Protein AF-C5L846-F1 (afdb_monomer_lite)

Radius of gyration: 14.38 Å; chains: 1; bounding box: 27×31×37 Å

pLDDT: mean 81.77, std 11.99, range [44.59, 93.12]

InterPro domains:
  IPR010987 Glutathione S-transferase, C-terminal-like [PS50405] (1-103)
  IPR036282 Glutathione S-transferase, C-terminal domain superfamily [SSF47616] (29-102)

Foldseek 3Di:
DVVVLVVLVVVLVVLLVVQVVCCVPVQVCLDLESVHPDHDPVLVVVQVVLVLQCCLCVPVNVSSHPDCVVRVSNVSVVSSNVVQCPDPVSVVPDDDPVVSVVD

Structure (mmCIF, N/CA/C/O backbone):
data_AF-C5L846-F1
#
_entry.id   AF-C5L846-F1
#
loop_
_atom_site.group_PDB
_atom_site.id
_atom_site.type_symbol
_atom_site.label_atom_id
_atom_site.label_alt_id
_atom_site.label_comp_id
_atom_site.label_asym_id
_atom_site.label_entity_id
_atom_site.label_seq_id
_atom_site.pdbx_PDB_ins_code
_atom_site.Cartn_x
_atom_site.Cartn_y
_atom_site.Cartn_z
_atom_site.occupancy
_atom_site.B_iso_or_equiv
_atom_site.auth_seq_id
_atom_site.auth_comp_id
_atom_site.auth_asym_id
_atom_site.auth_atom_id
_atom_site.pdbx_PDB_model_num
ATOM 1 N N . MET A 1 1 ? -12.048 3.935 22.418 1.00 59.34 1 MET A N 1
ATOM 2 C CA . MET A 1 1 ? -12.877 3.545 21.250 1.00 59.34 1 MET A CA 1
ATOM 3 C C . MET A 1 1 ? -13.278 4.709 20.337 1.00 59.34 1 MET A C 1
ATOM 5 O O . MET A 1 1 ? -13.087 4.563 19.140 1.00 59.34 1 MET A O 1
ATOM 9 N N . ARG A 1 2 ? -13.799 5.859 20.817 1.00 61.06 2 ARG A N 1
ATOM 10 C CA . ARG A 1 2 ? -14.115 7.004 19.918 1.00 61.06 2 ARG A CA 1
ATOM 11 C C . ARG A 1 2 ? -12.883 7.604 19.212 1.00 61.06 2 ARG A C 1
ATOM 13 O O . ARG A 1 2 ? -12.998 7.987 18.055 1.00 61.06 2 ARG A O 1
ATOM 20 N N . GLY A 1 3 ? -11.732 7.660 19.889 1.00 72.62 3 GLY A N 1
ATOM 21 C CA . GLY A 1 3 ? -10.477 8.179 19.320 1.00 72.62 3 GLY A CA 1
ATOM 22 C C . GLY A 1 3 ? -9.925 7.306 18.190 1.00 72.62 3 GLY A C 1
ATOM 23 O O . GLY A 1 3 ? -9.662 7.805 17.104 1.00 72.62 3 GLY A O 1
ATOM 24 N N . ASP A 1 4 ? -9.854 5.992 18.407 1.00 81.94 4 ASP A N 1
ATOM 25 C CA . ASP A 1 4 ? -9.322 5.016 17.447 1.00 81.94 4 ASP A CA 1
ATOM 26 C C . ASP A 1 4 ? -10.079 5.045 16.110 1.00 81.94 4 ASP A C 1
ATOM 28 O O . ASP A 1 4 ? -9.471 4.974 15.044 1.00 81.94 4 ASP A O 1
ATOM 32 N N . LYS A 1 5 ? -11.412 5.194 16.147 1.00 85.81 5 LYS A N 1
ATOM 33 C CA . LYS A 1 5 ? -12.229 5.273 14.928 1.00 85.81 5 LYS A CA 1
ATOM 34 C C . LYS A 1 5 ? -11.965 6.554 14.137 1.00 85.81 5 LYS A C 1
ATOM 36 O O . LYS A 1 5 ? -11.890 6.498 12.915 1.00 85.81 5 LYS A O 1
ATOM 41 N N . ALA A 1 6 ? -11.797 7.685 14.821 1.00 88.88 6 ALA A N 1
ATOM 42 C CA . ALA A 1 6 ? -11.479 8.949 14.164 1.00 88.88 6 ALA A CA 1
ATOM 43 C C . ALA A 1 6 ? -10.107 8.897 13.470 1.00 88.88 6 ALA A C 1
ATOM 45 O O . ALA A 1 6 ? -9.969 9.401 12.359 1.00 88.88 6 ALA A O 1
ATOM 46 N N . GLU A 1 7 ? -9.112 8.254 14.086 1.00 88.69 7 GLU A N 1
ATOM 47 C CA . GLU A 1 7 ? -7.793 8.060 13.467 1.00 88.69 7 GLU A CA 1
ATOM 48 C C . GLU A 1 7 ? -7.841 7.096 12.277 1.00 88.69 7 GLU A C 1
ATOM 50 O O . GLU A 1 7 ? -7.262 7.385 11.230 1.00 88.69 7 GLU A O 1
ATOM 55 N N . PHE A 1 8 ? -8.601 6.003 12.376 1.00 87.12 8 PHE A N 1
ATOM 56 C CA . PHE A 1 8 ? -8.840 5.120 11.232 1.00 87.12 8 PHE A CA 1
ATOM 57 C C . PHE A 1 8 ? -9.506 5.863 10.065 1.00 87.12 8 PHE A C 1
ATOM 59 O O . PHE A 1 8 ? -9.084 5.734 8.917 1.00 87.12 8 PHE A O 1
ATOM 66 N N . ASP A 1 9 ? -10.498 6.709 10.348 1.00 89.94 9 ASP A N 1
ATOM 67 C CA . ASP A 1 9 ? -11.167 7.506 9.317 1.00 89.94 9 ASP A CA 1
ATOM 68 C C . ASP A 1 9 ? -10.219 8.512 8.654 1.00 89.94 9 ASP A C 1
ATOM 70 O O . ASP A 1 9 ? -10.270 8.692 7.434 1.00 89.94 9 ASP A O 1
ATOM 74 N N . LYS A 1 10 ? -9.307 9.121 9.424 1.00 91.31 10 LYS A N 1
ATOM 75 C CA . LYS A 1 10 ? -8.237 9.973 8.883 1.00 91.31 10 LYS A CA 1
ATOM 76 C C . LYS A 1 10 ? -7.270 9.183 8.008 1.00 91.31 10 LYS A C 1
ATOM 78 O O . LYS A 1 10 ? -6.922 9.663 6.933 1.00 91.31 10 LYS A O 1
ATOM 83 N N . MET A 1 11 ? -6.874 7.977 8.419 1.00 89.50 11 MET A N 1
ATOM 84 C CA . MET A 1 11 ? -6.026 7.090 7.616 1.00 89.50 11 MET A CA 1
ATOM 85 C C . MET A 1 11 ? -6.698 6.755 6.277 1.00 89.50 11 MET A C 1
ATOM 87 O O . MET A 1 11 ? -6.092 6.920 5.219 1.00 89.50 11 MET A O 1
ATOM 91 N N . VAL A 1 12 ? -7.977 6.367 6.300 1.00 87.19 12 VAL A N 1
ATOM 92 C CA . VAL A 1 12 ? -8.763 6.087 5.088 1.00 87.19 12 VAL A CA 1
ATOM 93 C C . VAL A 1 12 ? -8.892 7.334 4.208 1.00 87.19 12 VAL A C 1
ATOM 95 O O . VAL A 1 12 ? -8.788 7.241 2.983 1.00 87.19 12 VAL A O 1
ATOM 98 N N . ALA A 1 13 ? -9.114 8.510 4.798 1.00 88.94 13 ALA A N 1
ATOM 99 C CA . ALA A 1 13 ? -9.139 9.771 4.060 1.00 88.94 13 ALA A CA 1
ATOM 100 C C . ALA A 1 13 ? -7.776 10.089 3.422 1.00 88.94 13 ALA A C 1
ATOM 102 O O . ALA A 1 13 ? -7.730 10.496 2.261 1.00 88.94 13 ALA A O 1
ATOM 103 N N . GLY A 1 14 ? -6.678 9.842 4.140 1.00 86.44 14 GLY A N 1
ATOM 104 C CA . GLY A 1 14 ? -5.311 9.965 3.641 1.00 86.44 14 GLY A CA 1
ATOM 105 C C . GLY A 1 14 ? -5.041 9.044 2.454 1.00 86.44 14 GLY A C 1
ATOM 106 O O . GLY A 1 14 ? -4.540 9.512 1.439 1.00 86.44 14 GLY A O 1
ATOM 107 N N . ALA A 1 15 ? -5.463 7.778 2.521 1.00 84.00 15 ALA A N 1
ATOM 108 C CA . ALA A 1 15 ? -5.337 6.831 1.410 1.00 84.00 15 ALA A CA 1
ATOM 109 C C . ALA A 1 15 ? -6.118 7.289 0.166 1.00 84.00 15 ALA A C 1
ATOM 111 O O . ALA A 1 15 ? -5.590 7.274 -0.943 1.00 84.00 15 ALA A O 1
ATOM 112 N N . LYS A 1 16 ? -7.358 7.769 0.344 1.00 83.56 16 LYS A N 1
ATOM 113 C CA . LYS A 1 16 ? -8.159 8.338 -0.757 1.00 83.56 16 LYS A CA 1
ATOM 114 C C . LYS A 1 16 ? -7.470 9.546 -1.386 1.00 83.56 16 LYS A C 1
ATOM 116 O O . LYS A 1 16 ? -7.417 9.655 -2.609 1.00 83.56 16 LYS A O 1
ATOM 121 N N . LYS A 1 17 ? -6.945 10.444 -0.548 1.00 83.00 17 LYS A N 1
ATOM 122 C CA . LYS A 1 17 ? -6.224 11.634 -0.998 1.00 83.00 17 LYS A CA 1
ATOM 123 C C . LYS A 1 17 ? -4.953 11.252 -1.753 1.00 83.00 17 LYS A C 1
ATOM 125 O O . LYS A 1 17 ? -4.759 11.750 -2.853 1.00 83.00 17 LYS A O 1
ATOM 130 N N . PHE A 1 18 ? -4.163 10.323 -1.225 1.00 79.69 18 PHE A N 1
ATOM 131 C CA . PHE A 1 18 ? -2.960 9.815 -1.875 1.00 79.69 18 PHE A CA 1
ATOM 132 C C . PHE A 1 18 ? -3.265 9.282 -3.276 1.00 79.69 18 PHE A C 1
ATOM 134 O O . PHE A 1 18 ? -2.667 9.750 -4.236 1.00 79.69 18 PHE A O 1
ATOM 141 N N . ILE A 1 19 ? -4.274 8.418 -3.428 1.00 73.56 19 ILE A N 1
ATOM 142 C CA . ILE A 1 19 ? -4.704 7.932 -4.750 1.00 73.56 19 ILE A CA 1
ATOM 143 C C . ILE A 1 19 ? -5.128 9.086 -5.672 1.00 73.56 19 ILE A C 1
ATOM 145 O O . ILE A 1 19 ? -4.747 9.116 -6.839 1.00 73.56 19 ILE A O 1
ATOM 149 N N . SER A 1 20 ? -5.857 10.085 -5.163 1.00 71.38 20 SER A N 1
ATOM 150 C CA . SER A 1 20 ? -6.223 11.253 -5.977 1.00 71.38 20 SER A CA 1
ATOM 151 C C . SER A 1 20 ? -5.023 12.119 -6.388 1.00 71.38 20 SER A C 1
ATOM 153 O O . SER A 1 20 ? -4.988 12.619 -7.508 1.00 71.38 20 SER A O 1
ATOM 155 N N . GLU A 1 21 ? -4.021 12.284 -5.523 1.00 68.06 21 GLU A N 1
ATOM 156 C CA . GLU A 1 21 ? -2.815 13.078 -5.797 1.00 68.06 21 GLU A CA 1
ATOM 157 C C . GLU A 1 21 ? -1.886 12.369 -6.778 1.00 68.06 21 GLU A C 1
ATOM 159 O O . GLU A 1 21 ? -1.339 13.003 -7.679 1.00 68.06 21 GLU A O 1
ATOM 164 N N . VAL A 1 22 ? -1.784 11.046 -6.664 1.00 63.66 22 VAL A N 1
ATOM 165 C CA . VAL A 1 22 ? -1.128 10.187 -7.652 1.00 63.66 22 VAL A CA 1
ATOM 166 C C . VAL A 1 22 ? -1.753 10.411 -9.028 1.00 63.66 22 VAL A C 1
ATOM 168 O O . VAL A 1 22 ? -1.033 10.509 -10.007 1.00 63.66 22 VAL A O 1
ATOM 171 N N . HIS A 1 23 ? -3.061 10.648 -9.133 1.00 58.62 23 HIS A N 1
ATOM 172 C CA . HIS A 1 23 ? -3.688 10.949 -10.428 1.00 58.62 23 HIS A CA 1
ATOM 173 C C . HIS A 1 23 ? -3.541 12.384 -10.941 1.00 58.62 23 HIS A C 1
ATOM 175 O O . HIS A 1 23 ? -3.642 12.603 -12.156 1.00 58.62 23 HIS A O 1
ATOM 181 N N . LEU A 1 24 ? -3.335 13.358 -10.050 1.00 47.97 24 LEU A N 1
ATOM 182 C CA . LEU A 1 24 ? -3.347 14.795 -10.367 1.00 47.97 24 LEU A CA 1
ATOM 183 C C . LEU A 1 24 ? -1.949 15.410 -10.560 1.00 47.97 24 LEU A C 1
ATOM 185 O O . LEU A 1 24 ? -1.821 16.444 -11.212 1.00 47.97 24 LEU A O 1
ATOM 189 N N . VAL A 1 25 ? -0.899 14.787 -10.028 1.00 44.59 25 VAL A N 1
ATOM 190 C CA . VAL A 1 25 ? 0.507 15.217 -10.152 1.00 44.59 25 VAL A CA 1
ATOM 191 C C . VAL A 1 25 ? 1.151 14.457 -11.337 1.00 44.59 25 VAL A C 1
ATOM 193 O O . VAL A 1 25 ? 0.602 13.437 -11.760 1.00 44.59 25 VAL A O 1
ATOM 196 N N . PRO A 1 26 ? 2.322 14.835 -11.908 1.00 46.81 26 PRO A N 1
ATOM 197 C CA . PRO A 1 26 ? 3.001 14.013 -12.929 1.00 46.81 26 PRO A CA 1
ATOM 198 C C . PRO A 1 26 ? 3.323 12.561 -12.504 1.00 46.81 26 PRO A C 1
ATOM 200 O O . PRO A 1 26 ? 3.853 11.802 -13.320 1.00 46.81 26 PRO A O 1
ATOM 203 N N . LEU A 1 27 ? 2.999 12.207 -11.255 1.00 47.84 27 LEU A N 1
ATOM 204 C CA . LEU A 1 27 ? 2.972 10.896 -10.614 1.00 47.84 27 LEU A CA 1
ATOM 205 C C . LEU A 1 27 ? 1.740 10.047 -10.960 1.00 47.84 27 LEU A C 1
ATOM 207 O O . LEU A 1 27 ? 1.469 9.105 -10.219 1.00 47.84 27 LEU A O 1
ATOM 211 N N . ARG A 1 28 ? 1.007 10.314 -12.058 1.00 56.09 28 ARG A N 1
ATOM 212 C CA . ARG A 1 28 ? 0.072 9.303 -12.591 1.00 56.09 28 ARG A CA 1
ATOM 213 C C . ARG A 1 28 ? 0.811 7.983 -12.582 1.00 56.09 28 ARG A C 1
ATOM 215 O O . ARG A 1 28 ? 1.922 7.951 -13.106 1.00 56.09 28 ARG A O 1
ATOM 222 N N . MET A 1 29 ? 0.233 6.928 -12.012 1.00 58.31 29 MET A N 1
ATOM 223 C CA . MET A 1 29 ? 0.745 5.585 -12.256 1.00 58.31 29 MET A CA 1
ATOM 224 C C . MET A 1 29 ? 0.834 5.428 -13.775 1.00 58.31 29 MET A C 1
ATOM 226 O O . MET A 1 29 ? -0.178 5.283 -14.460 1.00 58.31 29 MET A O 1
ATOM 230 N N . ARG A 1 30 ? 2.041 5.560 -14.337 1.00 62.06 30 ARG A N 1
ATOM 231 C CA . ARG A 1 30 ? 2.254 5.580 -15.795 1.00 62.06 30 ARG A CA 1
ATOM 232 C C . ARG A 1 30 ? 2.276 4.154 -16.352 1.00 62.06 30 ARG A C 1
ATOM 234 O O . ARG A 1 30 ? 2.930 3.890 -17.354 1.00 62.06 30 ARG A O 1
ATOM 241 N N . GLY A 1 31 ? 1.657 3.219 -15.635 1.00 71.19 31 GLY A N 1
ATOM 242 C CA . GLY A 1 31 ? 1.872 1.787 -15.748 1.00 71.19 31 GLY A CA 1
ATOM 243 C C . GLY A 1 31 ? 1.538 1.061 -14.437 1.00 71.19 31 GLY A C 1
ATOM 244 O O . GLY A 1 31 ? 0.859 1.624 -13.578 1.00 71.19 31 GLY A O 1
ATOM 245 N N . PRO A 1 32 ? 1.978 -0.196 -14.277 1.00 79.12 32 PRO A N 1
ATOM 246 C CA . PRO A 1 32 ? 1.631 -1.038 -13.130 1.00 79.12 32 PRO A CA 1
ATOM 247 C C . PRO A 1 32 ? 2.124 -0.527 -11.763 1.00 79.12 32 PRO A C 1
ATOM 249 O O . PRO A 1 32 ? 1.542 -0.926 -10.756 1.00 79.12 32 PRO A O 1
ATOM 252 N N . PHE A 1 33 ? 3.133 0.352 -11.729 1.00 84.69 33 PHE A N 1
ATOM 253 C CA . PHE A 1 33 ? 3.774 0.891 -10.521 1.00 84.69 33 PHE A CA 1
ATOM 254 C C . PHE A 1 33 ? 3.764 2.428 -10.494 1.00 84.69 33 PHE A C 1
ATOM 256 O O . PHE A 1 33 ? 3.457 3.084 -11.495 1.00 84.69 33 PHE A O 1
ATOM 263 N N . PHE A 1 34 ? 4.171 3.025 -9.369 1.00 81.50 34 PHE A N 1
ATOM 264 C CA . PHE A 1 34 ? 4.215 4.487 -9.208 1.00 81.50 34 PHE A CA 1
ATOM 265 C C . PHE A 1 34 ? 5.148 5.186 -10.207 1.00 81.50 34 PHE A C 1
ATOM 267 O O . PHE A 1 34 ? 4.825 6.260 -10.708 1.00 81.50 34 PHE A O 1
ATOM 274 N N . ASN A 1 35 ? 6.274 4.558 -10.562 1.00 82.25 35 ASN A N 1
ATOM 275 C CA . ASN A 1 35 ? 7.194 5.063 -11.589 1.00 82.25 35 ASN A CA 1
ATOM 276 C C . ASN A 1 35 ? 6.847 4.572 -13.014 1.00 82.25 35 ASN A C 1
ATOM 278 O O . ASN A 1 35 ? 7.643 4.696 -13.943 1.00 82.25 35 ASN A O 1
ATOM 282 N N . GLY A 1 36 ? 5.661 3.989 -13.211 1.00 82.06 36 GLY A N 1
ATOM 283 C CA . GLY A 1 36 ? 5.218 3.446 -14.491 1.00 82.06 36 GLY A CA 1
ATOM 284 C C . GLY A 1 36 ? 5.512 1.958 -14.630 1.00 82.06 36 GLY A C 1
ATOM 285 O O . GLY A 1 36 ? 4.835 1.138 -14.016 1.00 82.06 36 GLY A O 1
ATOM 286 N N . SER A 1 37 ? 6.473 1.590 -15.478 1.00 83.62 37 SER A N 1
ATOM 287 C CA . SER A 1 37 ? 6.720 0.190 -15.859 1.00 83.62 37 SER A CA 1
ATOM 288 C C . SER A 1 37 ? 7.543 -0.613 -14.851 1.00 83.62 37 SER A C 1
ATOM 290 O O . SER A 1 37 ? 7.542 -1.839 -14.923 1.00 83.62 37 SER A O 1
ATOM 292 N N . ALA A 1 38 ? 8.238 0.051 -13.926 1.00 85.62 38 ALA A N 1
ATOM 293 C CA . ALA A 1 38 ? 9.103 -0.593 -12.944 1.00 85.62 38 ALA A CA 1
ATOM 294 C C . ALA A 1 38 ? 8.772 -0.140 -11.521 1.00 85.62 38 ALA A C 1
ATOM 296 O O . ALA A 1 38 ? 8.431 1.022 -11.287 1.00 85.62 38 ALA A O 1
ATOM 297 N N . MET A 1 39 ? 8.928 -1.072 -10.581 1.00 89.12 39 MET A N 1
ATOM 298 C CA . MET A 1 39 ? 8.839 -0.811 -9.151 1.00 89.12 39 MET A CA 1
ATOM 299 C C . MET A 1 39 ? 9.883 0.234 -8.742 1.00 89.12 39 MET A C 1
ATOM 301 O O . MET A 1 39 ? 11.029 0.205 -9.193 1.00 89.12 39 MET A O 1
ATOM 305 N N . SER A 1 40 ? 9.479 1.159 -7.882 1.00 88.06 40 SER A N 1
ATOM 306 C CA . SER A 1 40 ? 10.306 2.260 -7.400 1.00 88.06 40 SER A CA 1
ATOM 307 C C . SER A 1 40 ? 10.406 2.266 -5.881 1.00 88.06 40 SER A C 1
ATOM 309 O O . SER A 1 40 ? 9.731 1.506 -5.187 1.00 88.06 40 SER A O 1
ATOM 311 N N . ILE A 1 41 ? 11.219 3.176 -5.342 1.00 89.25 41 ILE A N 1
ATOM 312 C CA . ILE A 1 41 ? 11.332 3.347 -3.892 1.00 89.25 41 ILE A CA 1
ATOM 313 C C . ILE A 1 41 ? 9.990 3.703 -3.235 1.00 89.25 41 ILE A C 1
ATOM 315 O O . ILE A 1 41 ? 9.766 3.334 -2.087 1.00 89.25 41 ILE A O 1
ATOM 319 N N . VAL A 1 42 ? 9.079 4.364 -3.961 1.00 87.12 42 VAL A N 1
ATOM 320 C CA . VAL A 1 42 ? 7.733 4.679 -3.461 1.00 87.12 42 VAL A CA 1
ATOM 321 C C . VAL A 1 42 ? 6.937 3.397 -3.244 1.00 87.12 42 VAL A C 1
ATOM 323 O O . VAL A 1 42 ? 6.347 3.220 -2.182 1.00 87.12 42 VAL A O 1
ATOM 326 N N . ASP A 1 43 ? 6.973 2.478 -4.211 1.00 90.25 43 ASP A N 1
ATOM 327 C CA . ASP A 1 43 ? 6.300 1.185 -4.109 1.00 90.25 43 ASP A CA 1
ATOM 328 C C . ASP A 1 43 ? 6.860 0.361 -2.939 1.00 90.25 43 ASP A C 1
ATOM 330 O O . ASP A 1 43 ? 6.104 -0.153 -2.114 1.00 90.25 43 ASP A O 1
ATOM 334 N N . ILE A 1 44 ? 8.193 0.301 -2.836 1.00 90.94 44 ILE A N 1
ATOM 335 C CA . ILE A 1 44 ? 8.920 -0.418 -1.779 1.00 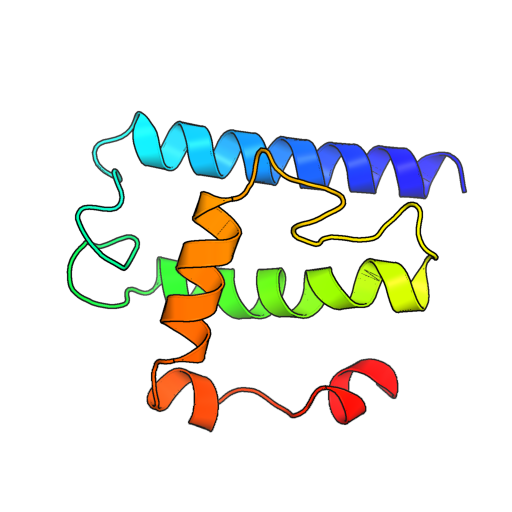90.94 44 ILE A CA 1
ATOM 336 C C . ILE A 1 44 ? 8.575 0.146 -0.397 1.00 90.94 44 ILE A C 1
ATOM 338 O O . ILE A 1 44 ? 8.363 -0.615 0.545 1.00 90.94 44 ILE A O 1
ATOM 342 N N . ALA A 1 45 ? 8.501 1.471 -0.265 1.00 89.69 45 ALA A N 1
ATOM 343 C CA . ALA A 1 45 ? 8.185 2.119 1.001 1.00 89.69 45 ALA A CA 1
ATOM 344 C C . ALA A 1 45 ? 6.709 1.952 1.391 1.00 89.69 45 ALA A C 1
ATOM 346 O O . ALA A 1 45 ? 6.408 1.760 2.567 1.00 89.69 45 ALA A O 1
ATOM 347 N N . ALA A 1 46 ? 5.784 2.025 0.429 1.00 88.81 46 ALA A N 1
ATOM 348 C CA . ALA A 1 46 ? 4.348 1.990 0.701 1.00 88.81 46 ALA A CA 1
ATOM 349 C C . ALA A 1 46 ? 3.824 0.574 0.981 1.00 88.81 46 ALA A C 1
ATOM 351 O O . ALA A 1 46 ? 2.977 0.386 1.858 1.00 88.81 46 ALA A O 1
ATOM 352 N N . TYR A 1 47 ? 4.316 -0.429 0.250 1.00 91.31 47 TYR A N 1
ATOM 353 C CA . TYR A 1 47 ? 3.731 -1.770 0.246 1.00 91.31 47 TYR A CA 1
ATOM 354 C C . TYR A 1 47 ? 3.657 -2.445 1.626 1.00 91.31 47 TYR A C 1
ATOM 356 O O . TYR A 1 47 ? 2.567 -2.901 1.979 1.00 91.31 47 TYR A O 1
ATOM 364 N N . PRO A 1 48 ? 4.714 -2.449 2.465 1.00 89.88 48 PRO A N 1
ATOM 365 C CA . PRO A 1 48 ? 4.648 -3.092 3.779 1.00 89.88 48 PRO A CA 1
ATOM 366 C C . PRO A 1 48 ? 3.572 -2.497 4.701 1.00 89.88 48 PRO A C 1
ATOM 368 O O . PRO A 1 48 ? 2.965 -3.214 5.495 1.00 89.88 48 PRO A O 1
ATOM 371 N N . TRP A 1 49 ? 3.301 -1.193 4.594 1.00 88.12 49 TRP A N 1
ATOM 372 C CA . TRP A 1 49 ? 2.280 -0.520 5.404 1.00 88.12 49 TRP A CA 1
ATOM 373 C C . TRP A 1 49 ? 0.860 -0.829 4.931 1.00 88.12 49 TRP A C 1
ATOM 375 O O . TRP A 1 49 ? -0.036 -1.029 5.755 1.00 88.12 49 TRP A O 1
ATOM 385 N N . ILE A 1 50 ? 0.655 -0.921 3.616 1.00 90.06 50 ILE A N 1
ATOM 386 C CA . ILE A 1 50 ? -0.631 -1.347 3.053 1.00 90.06 50 ILE A CA 1
ATOM 387 C C . ILE A 1 50 ? -0.906 -2.811 3.400 1.00 90.06 50 ILE A C 1
ATOM 389 O O . ILE A 1 50 ? -1.988 -3.109 3.900 1.00 90.06 50 ILE A O 1
ATOM 393 N N . LEU A 1 51 ? 0.087 -3.694 3.250 1.00 89.44 51 LEU A N 1
ATOM 394 C CA . LEU A 1 51 ? -0.012 -5.101 3.650 1.00 89.44 51 LEU A CA 1
ATOM 395 C C . LEU A 1 51 ? -0.462 -5.242 5.116 1.00 89.44 51 LEU A C 1
ATOM 397 O O . LEU A 1 51 ? -1.398 -5.977 5.418 1.00 89.44 51 LEU A O 1
ATOM 401 N N . ARG A 1 52 ? 0.151 -4.484 6.033 1.00 86.75 52 ARG A N 1
ATOM 402 C CA . ARG A 1 52 ? -0.209 -4.516 7.462 1.00 86.75 52 ARG A CA 1
ATOM 403 C C . ARG A 1 52 ? -1.606 -3.974 7.754 1.00 86.75 52 ARG A C 1
ATOM 405 O O . ARG A 1 52 ? -2.232 -4.402 8.720 1.00 86.75 52 ARG A O 1
ATOM 412 N N . SER A 1 53 ? -2.113 -3.057 6.934 1.00 88.50 53 SER A N 1
ATOM 413 C CA . SER A 1 53 ? -3.432 -2.450 7.143 1.00 88.50 53 SER A CA 1
ATOM 414 C C . SER A 1 53 ? -4.571 -3.472 7.016 1.00 88.50 53 SER A C 1
ATOM 416 O O . SER A 1 53 ? -5.591 -3.321 7.688 1.00 88.50 53 SER A O 1
ATOM 418 N N . PHE A 1 54 ? -4.383 -4.565 6.263 1.00 87.94 54 PHE A N 1
ATOM 419 C CA . PHE A 1 54 ? -5.353 -5.669 6.182 1.00 87.94 54 PHE A CA 1
ATOM 420 C C . PHE A 1 54 ? -5.601 -6.370 7.530 1.00 87.94 54 PHE A C 1
ATOM 422 O O . PHE A 1 54 ? -6.679 -6.922 7.746 1.00 87.94 54 PHE A O 1
ATOM 429 N N . LEU A 1 55 ? -4.656 -6.302 8.475 1.00 87.62 55 LEU A N 1
ATOM 430 C CA . LEU A 1 55 ? -4.783 -6.922 9.800 1.00 87.62 55 LEU A CA 1
ATOM 431 C C . LEU A 1 55 ? -5.609 -6.084 10.787 1.00 87.62 55 LEU A C 1
ATOM 433 O O . LEU A 1 55 ? -5.976 -6.568 11.857 1.00 87.62 55 LEU A O 1
ATOM 437 N N . LEU A 1 56 ? -5.946 -4.835 10.452 1.00 88.50 56 LEU A N 1
ATOM 438 C CA . LEU A 1 56 ? -6.695 -3.955 11.356 1.00 88.50 56 LEU A CA 1
ATOM 439 C C . LEU A 1 56 ? -8.070 -4.527 11.714 1.00 88.50 56 LEU A C 1
ATOM 441 O O . LEU A 1 56 ? -8.477 -4.454 12.873 1.00 88.50 56 LEU A O 1
ATOM 445 N N . GLY A 1 57 ? -8.752 -5.153 10.751 1.00 88.56 57 GLY A N 1
ATOM 446 C CA . GLY A 1 57 ? -10.036 -5.814 10.987 1.00 88.56 57 GLY A CA 1
ATOM 447 C C . GLY A 1 57 ? -9.934 -6.979 11.976 1.00 88.56 57 GLY A C 1
ATOM 448 O O . GLY A 1 57 ? -10.831 -7.161 12.797 1.00 88.56 57 GLY A O 1
ATOM 449 N N . TYR A 1 58 ? -8.820 -7.715 11.949 1.00 86.19 58 TYR A N 1
ATOM 450 C CA . TYR A 1 58 ? -8.547 -8.802 12.890 1.00 86.19 58 TYR A CA 1
ATOM 451 C C . TYR A 1 58 ? -8.347 -8.269 14.318 1.00 86.19 58 TYR A C 1
ATOM 453 O O . TYR A 1 58 ? -8.997 -8.735 15.249 1.00 86.19 58 TYR A O 1
ATOM 461 N N . TYR A 1 59 ? -7.514 -7.238 14.495 1.00 86.31 59 TYR A N 1
ATOM 462 C CA . TYR A 1 59 ? -7.164 -6.727 15.828 1.00 86.31 59 TYR A CA 1
ATOM 463 C C . TYR A 1 59 ? -8.187 -5.778 16.457 1.00 86.31 59 TYR A C 1
ATOM 465 O O . TYR A 1 59 ? -8.270 -5.676 17.682 1.00 86.31 59 TYR A O 1
ATOM 473 N N . LYS A 1 60 ? -8.916 -5.012 15.642 1.00 88.06 60 LYS A N 1
ATOM 474 C CA . LYS A 1 60 ? -9.825 -3.947 16.105 1.00 88.06 60 LYS A CA 1
ATOM 475 C C . LYS A 1 60 ? -11.294 -4.232 15.783 1.00 88.06 60 LYS A C 1
ATOM 477 O O . LYS A 1 60 ? -12.169 -3.484 16.220 1.00 88.06 60 LYS A O 1
ATOM 482 N N . GLY A 1 61 ? -11.569 -5.322 15.069 1.00 89.31 61 GLY A N 1
ATOM 483 C CA . GLY A 1 61 ? -12.901 -5.767 14.680 1.00 89.31 61 GLY A CA 1
ATOM 484 C C . GLY A 1 61 ? -13.356 -5.254 13.303 1.00 89.31 61 GLY A C 1
ATOM 485 O O . GLY A 1 61 ? -12.715 -4.384 12.708 1.00 89.31 61 GLY A O 1
ATOM 486 N N . PRO A 1 62 ? -14.508 -5.739 12.797 1.00 89.38 62 PRO A N 1
ATOM 487 C CA . PRO A 1 62 ? -14.948 -5.520 11.411 1.00 89.38 62 PRO A CA 1
ATOM 488 C C . PRO A 1 62 ? -15.121 -4.051 11.002 1.00 89.38 62 PRO A C 1
ATOM 490 O O . PRO A 1 62 ? -14.977 -3.709 9.834 1.00 89.38 62 PRO A O 1
ATOM 493 N N . ALA A 1 63 ? -15.387 -3.155 11.957 1.00 88.94 63 ALA A N 1
ATOM 494 C CA . ALA A 1 63 ? -15.511 -1.717 11.697 1.00 88.94 63 ALA A CA 1
ATOM 495 C C . ALA A 1 63 ? -14.196 -1.051 11.234 1.00 88.94 63 ALA A C 1
ATOM 497 O O . ALA A 1 63 ? -14.226 0.085 10.760 1.00 88.94 63 ALA A O 1
ATOM 498 N N . PHE A 1 64 ? -13.066 -1.747 11.387 1.00 90.31 64 PHE A N 1
ATOM 499 C CA . PHE A 1 64 ? -11.723 -1.323 10.987 1.00 90.31 64 PHE A CA 1
ATOM 500 C C . PHE A 1 64 ? -11.178 -2.148 9.814 1.00 90.31 64 PHE A C 1
ATOM 502 O O . PHE A 1 64 ? -9.985 -2.089 9.516 1.00 90.31 64 PHE A O 1
ATOM 509 N N . ALA A 1 65 ? -12.029 -2.938 9.155 1.00 91.19 65 ALA A N 1
ATOM 510 C CA . ALA A 1 65 ? -11.627 -3.735 8.010 1.00 91.19 65 ALA A CA 1
ATOM 511 C C . ALA A 1 65 ? -11.146 -2.825 6.869 1.00 91.19 65 ALA A C 1
ATOM 513 O O . ALA A 1 65 ? -11.875 -1.940 6.411 1.00 91.19 65 ALA A O 1
ATOM 514 N N . PHE A 1 66 ? -9.908 -3.032 6.425 1.00 89.56 66 PHE A N 1
ATOM 515 C CA . PHE A 1 66 ? -9.297 -2.318 5.308 1.00 89.56 66 PHE A CA 1
ATOM 516 C C . PHE A 1 66 ? -9.235 -3.260 4.107 1.00 89.56 66 PHE A C 1
ATOM 518 O O . PHE A 1 66 ? -8.192 -3.824 3.811 1.00 89.56 66 PHE A O 1
ATOM 525 N N . ASP A 1 67 ? -10.365 -3.496 3.448 1.00 89.06 67 ASP A N 1
ATOM 526 C CA . ASP A 1 67 ? -10.459 -4.458 2.354 1.00 89.06 67 ASP A CA 1
ATOM 527 C C . ASP A 1 67 ? -11.335 -3.934 1.209 1.00 89.06 67 ASP A C 1
ATOM 529 O O . ASP A 1 67 ? -11.931 -2.855 1.274 1.00 89.06 67 ASP A O 1
ATOM 533 N N . ARG A 1 68 ? -11.390 -4.703 0.118 1.00 89.56 68 ARG A N 1
ATOM 534 C CA . ARG A 1 68 ? -12.138 -4.339 -1.094 1.00 89.56 68 ARG A CA 1
ATOM 535 C C . ARG A 1 68 ? -13.631 -4.158 -0.842 1.00 89.56 68 ARG A C 1
ATOM 537 O O . ARG A 1 68 ? -14.245 -3.302 -1.475 1.00 89.56 68 ARG A O 1
ATOM 544 N N . SER A 1 69 ? -14.209 -4.960 0.049 1.00 88.69 69 SER A N 1
ATOM 545 C CA . SER A 1 69 ? -15.637 -4.921 0.356 1.00 88.69 69 SER A CA 1
ATOM 546 C C . SER A 1 69 ? -15.996 -3.696 1.197 1.00 88.69 69 SER A C 1
ATOM 548 O O . SER A 1 69 ? -17.032 -3.073 0.966 1.00 88.69 69 SER A O 1
ATOM 550 N N . SER A 1 70 ? -15.113 -3.297 2.117 1.00 86.25 70 SER A N 1
ATOM 551 C 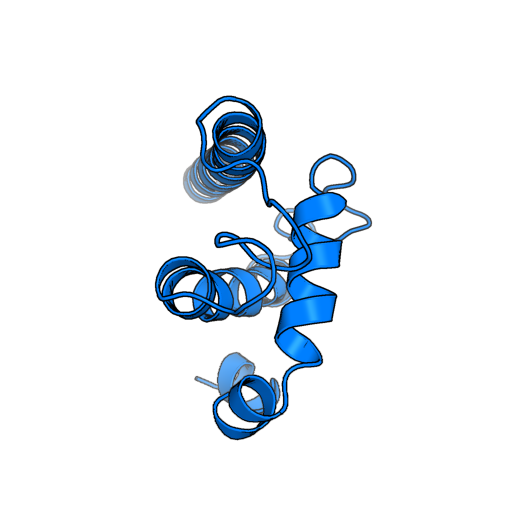CA . SER A 1 70 ? -15.324 -2.148 2.995 1.00 86.25 70 SER A CA 1
ATOM 552 C C . SER A 1 70 ? -14.938 -0.811 2.349 1.00 86.25 70 SER A C 1
ATOM 554 O O . SER A 1 70 ? -15.510 0.228 2.693 1.00 86.25 70 SER A O 1
ATOM 556 N N . LEU A 1 71 ? -13.995 -0.806 1.396 1.00 87.19 71 LEU A N 1
ATOM 557 C CA . LEU A 1 71 ? -13.419 0.406 0.800 1.00 87.19 71 LEU A CA 1
ATOM 558 C C . LEU A 1 71 ? -13.410 0.384 -0.744 1.00 87.19 71 LEU A C 1
ATOM 560 O O . LEU A 1 71 ? -12.357 0.575 -1.355 1.00 87.19 71 LEU A O 1
ATOM 564 N N . PRO A 1 72 ? -14.568 0.280 -1.425 1.00 87.44 72 PRO A N 1
ATOM 565 C CA . PRO A 1 72 ? -14.626 0.162 -2.890 1.00 87.44 72 PRO A CA 1
ATOM 566 C C . PRO A 1 72 ? -14.015 1.360 -3.639 1.00 87.44 72 PRO A C 1
ATOM 568 O O . PRO A 1 72 ? -13.524 1.221 -4.754 1.00 87.44 72 PRO A O 1
ATOM 571 N N . LYS A 1 73 ? -13.979 2.547 -3.016 1.00 83.56 73 LYS A N 1
ATOM 572 C CA . LYS A 1 73 ? -13.335 3.750 -3.583 1.00 83.56 73 LYS A CA 1
ATOM 573 C C . LYS A 1 73 ? -11.805 3.654 -3.672 1.00 83.56 73 LYS A C 1
ATOM 575 O O . LYS A 1 73 ? -11.188 4.559 -4.217 1.00 83.56 73 LYS A O 1
ATOM 580 N N . LEU A 1 74 ? -11.206 2.609 -3.104 1.00 85.31 74 LEU A N 1
ATOM 581 C CA . LEU A 1 74 ? -9.772 2.328 -3.158 1.00 85.31 74 LEU A CA 1
ATOM 582 C C . LEU A 1 74 ? -9.447 1.161 -4.106 1.00 85.31 74 LEU A C 1
ATOM 584 O O . LEU A 1 74 ? -8.389 0.559 -3.972 1.00 85.31 74 LEU A O 1
ATOM 588 N N . ALA A 1 75 ? -10.332 0.829 -5.055 1.00 86.12 75 ALA A N 1
ATOM 589 C CA . ALA A 1 75 ? -10.146 -0.287 -5.990 1.00 86.12 75 ALA A CA 1
ATOM 590 C C . ALA A 1 75 ? -8.744 -0.321 -6.622 1.00 86.12 75 ALA A C 1
ATOM 592 O O . ALA A 1 75 ? -8.070 -1.344 -6.577 1.00 86.12 75 ALA A O 1
ATOM 593 N N . GLU A 1 76 ? -8.258 0.819 -7.106 1.00 83.12 76 GLU A N 1
ATOM 594 C CA . GLU A 1 76 ? -6.946 0.909 -7.751 1.00 83.12 76 GLU A CA 1
ATOM 595 C C . GLU A 1 76 ? -5.767 0.680 -6.797 1.00 83.12 76 GLU A C 1
ATOM 597 O O . GLU A 1 76 ? -4.757 0.104 -7.196 1.00 83.12 76 GLU A O 1
ATOM 602 N N . LEU A 1 77 ? -5.897 1.068 -5.522 1.00 86.69 77 LEU A N 1
ATOM 603 C CA . LEU A 1 77 ? -4.905 0.727 -4.499 1.00 86.69 77 LEU A CA 1
ATOM 604 C C . LEU A 1 77 ? -4.829 -0.792 -4.330 1.00 86.69 77 LEU A C 1
ATOM 606 O O . LEU A 1 77 ? -3.743 -1.351 -4.207 1.00 86.69 77 LEU A O 1
ATOM 610 N N . PHE A 1 78 ? -5.981 -1.464 -4.335 1.00 89.69 78 PHE A N 1
ATOM 611 C CA . PHE A 1 78 ? -6.027 -2.914 -4.220 1.00 89.69 78 PHE A CA 1
ATOM 612 C C . PHE A 1 78 ? -5.517 -3.624 -5.479 1.00 89.69 78 PHE A C 1
ATOM 614 O O . PHE A 1 78 ? -4.911 -4.684 -5.359 1.00 89.69 78 PHE A O 1
ATOM 621 N N . GLU A 1 79 ? -5.705 -3.053 -6.669 1.00 88.25 79 GLU A N 1
ATOM 622 C CA . GLU A 1 79 ? -5.079 -3.561 -7.897 1.00 88.25 79 GLU A CA 1
ATOM 623 C C . GLU A 1 79 ? -3.557 -3.387 -7.884 1.00 88.25 79 GLU A C 1
ATOM 625 O O . GLU A 1 79 ? -2.824 -4.291 -8.284 1.00 88.25 79 GLU A O 1
ATOM 630 N N . TRP A 1 80 ? -3.063 -2.234 -7.423 1.00 89.75 80 TRP A N 1
ATOM 631 C CA . TRP A 1 80 ? -1.631 -2.015 -7.223 1.00 89.75 80 TRP A CA 1
ATOM 632 C C . TRP A 1 80 ? -1.054 -3.005 -6.204 1.00 89.75 80 TRP A C 1
ATOM 634 O O . TRP A 1 80 ? 0.012 -3.572 -6.445 1.00 89.75 80 TRP A O 1
ATOM 644 N N 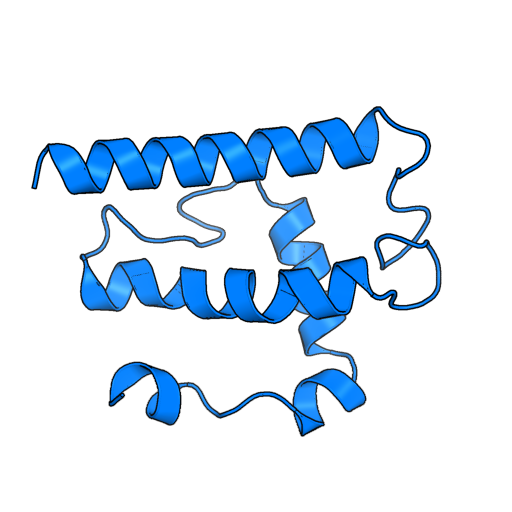. TYR A 1 81 ? -1.778 -3.271 -5.112 1.00 90.69 81 TYR A N 1
ATOM 645 C CA . TYR A 1 81 ? -1.392 -4.277 -4.125 1.00 90.69 81 TYR A CA 1
ATOM 646 C C . TYR A 1 81 ? -1.238 -5.663 -4.764 1.00 90.69 81 TYR A C 1
ATOM 648 O O . TYR A 1 81 ? -0.181 -6.268 -4.611 1.00 90.69 81 TYR A O 1
ATOM 656 N N . ASP A 1 82 ? -2.220 -6.128 -5.548 1.00 91.12 82 ASP A N 1
ATOM 657 C CA . ASP A 1 82 ? -2.134 -7.426 -6.235 1.00 91.12 82 ASP A CA 1
ATOM 658 C C . ASP A 1 82 ? -0.897 -7.510 -7.140 1.00 91.12 82 ASP A C 1
ATOM 660 O O . ASP A 1 82 ? -0.196 -8.524 -7.158 1.00 91.12 82 ASP A O 1
ATOM 664 N N . ARG A 1 83 ? -0.602 -6.432 -7.880 1.00 90.62 83 ARG A N 1
ATOM 665 C CA . ARG A 1 83 ? 0.584 -6.359 -8.747 1.00 90.62 83 ARG A CA 1
ATOM 666 C C . ARG A 1 83 ? 1.869 -6.447 -7.933 1.00 90.62 83 ARG A C 1
ATOM 668 O O . ARG A 1 83 ? 2.756 -7.204 -8.312 1.00 90.62 83 ARG A O 1
ATOM 675 N N . MET A 1 84 ? 1.964 -5.718 -6.821 1.00 91.81 84 MET A N 1
ATOM 676 C CA . MET A 1 84 ? 3.117 -5.775 -5.920 1.00 91.81 84 MET A CA 1
ATOM 677 C C . MET A 1 84 ? 3.299 -7.165 -5.310 1.00 91.81 84 MET A C 1
ATOM 679 O O . MET A 1 84 ? 4.403 -7.701 -5.343 1.00 91.81 84 MET A O 1
ATOM 683 N N . SER A 1 85 ? 2.224 -7.794 -4.830 1.00 91.44 85 SER A N 1
ATOM 684 C CA . SER A 1 85 ? 2.263 -9.154 -4.280 1.00 91.44 85 SER A CA 1
ATOM 685 C C . SER A 1 85 ? 2.640 -10.214 -5.323 1.00 91.44 85 SER A C 1
ATOM 687 O O . SER A 1 85 ? 3.135 -11.284 -4.969 1.00 91.44 85 SER A O 1
ATOM 689 N N . ALA A 1 86 ? 2.449 -9.929 -6.614 1.00 91.88 86 ALA A N 1
ATOM 690 C CA . ALA A 1 86 ? 2.871 -10.806 -7.699 1.00 91.88 86 ALA A CA 1
ATOM 691 C C . ALA A 1 86 ? 4.374 -10.711 -8.030 1.00 91.88 86 ALA A C 1
ATOM 693 O O . ALA A 1 86 ? 4.891 -11.632 -8.665 1.00 91.88 86 ALA A O 1
ATOM 694 N N . VAL A 1 87 ? 5.087 -9.663 -7.592 1.00 91.31 87 VAL A N 1
ATOM 695 C CA . VAL A 1 87 ? 6.527 -9.477 -7.852 1.00 91.31 87 VAL A CA 1
ATOM 696 C C . VAL A 1 87 ? 7.360 -10.447 -7.010 1.00 91.31 87 VAL A C 1
ATOM 698 O O . VAL A 1 87 ? 7.263 -10.464 -5.786 1.00 91.31 87 VAL A O 1
ATOM 701 N N . ASP A 1 88 ? 8.249 -11.215 -7.642 1.00 93.12 88 ASP A N 1
ATOM 702 C CA . ASP A 1 88 ? 9.027 -12.254 -6.946 1.00 93.12 88 ASP A CA 1
ATOM 703 C C . ASP A 1 88 ? 9.959 -11.699 -5.862 1.00 93.12 88 ASP A C 1
ATOM 705 O O . ASP A 1 88 ? 10.064 -12.276 -4.783 1.00 93.12 88 ASP A O 1
ATOM 709 N N . ALA A 1 89 ? 10.571 -10.533 -6.094 1.00 90.50 89 ALA A N 1
ATOM 710 C CA . ALA A 1 89 ? 11.377 -9.856 -5.076 1.00 90.50 89 ALA A CA 1
ATOM 711 C C . ALA A 1 89 ? 10.548 -9.451 -3.842 1.00 90.50 89 ALA A C 1
ATOM 713 O O . ALA A 1 89 ? 11.035 -9.511 -2.716 1.00 90.50 89 ALA A O 1
ATOM 714 N N . VAL A 1 90 ? 9.282 -9.071 -4.036 1.00 92.25 90 VAL A N 1
ATOM 715 C CA . VAL A 1 90 ? 8.370 -8.753 -2.930 1.00 92.25 90 VAL A CA 1
ATOM 716 C C . VAL A 1 90 ? 8.012 -10.027 -2.169 1.00 92.25 90 VAL A C 1
ATOM 718 O O . VAL A 1 90 ? 8.148 -10.057 -0.951 1.00 92.25 90 VAL A O 1
ATOM 721 N N . LYS A 1 91 ? 7.651 -11.113 -2.867 1.00 90.56 91 LYS A N 1
ATOM 722 C CA . LYS A 1 91 ? 7.381 -12.419 -2.234 1.00 90.56 91 LYS A CA 1
ATOM 723 C C . LYS A 1 91 ? 8.561 -12.917 -1.400 1.00 90.56 91 LYS A C 1
ATOM 725 O O . LYS A 1 91 ? 8.359 -13.451 -0.321 1.00 90.56 91 LYS A O 1
ATOM 730 N N . ALA A 1 92 ? 9.785 -12.707 -1.882 1.00 90.12 92 ALA A N 1
ATOM 731 C CA . ALA A 1 92 ? 11.004 -13.113 -1.188 1.00 90.12 92 ALA A CA 1
ATOM 732 C C . ALA A 1 92 ? 11.320 -12.284 0.074 1.00 90.12 92 ALA A C 1
ATOM 734 O O . ALA A 1 92 ? 12.218 -12.655 0.826 1.00 90.12 92 ALA A O 1
ATOM 735 N N . THR A 1 93 ? 10.637 -11.154 0.297 1.00 88.62 93 THR A N 1
ATOM 736 C CA . THR A 1 93 ? 10.927 -10.223 1.404 1.00 88.62 93 THR A CA 1
ATOM 737 C C . THR A 1 93 ? 9.779 -10.035 2.391 1.00 88.62 93 THR A C 1
ATOM 739 O O . THR A 1 93 ? 9.990 -9.466 3.464 1.00 88.62 93 THR A O 1
ATOM 742 N N . ILE A 1 94 ? 8.577 -10.517 2.072 1.00 86.38 94 ILE A N 1
ATOM 743 C CA . ILE A 1 94 ? 7.453 -10.528 3.011 1.00 86.38 94 ILE A CA 1
ATOM 744 C C . ILE A 1 94 ? 7.509 -11.747 3.926 1.00 86.38 94 ILE A C 1
ATOM 746 O O . ILE A 1 94 ? 7.938 -12.825 3.528 1.00 86.38 94 ILE A O 1
ATOM 750 N N . MET A 1 95 ? 7.048 -11.564 5.161 1.00 78.62 95 MET A N 1
ATOM 751 C CA . MET A 1 95 ? 6.808 -12.673 6.078 1.00 78.62 95 MET A CA 1
ATOM 752 C C . MET A 1 95 ? 5.386 -13.193 5.881 1.00 78.62 95 MET A C 1
ATOM 754 O O . MET A 1 95 ? 4.494 -12.442 5.484 1.00 78.62 95 MET A O 1
ATOM 758 N N . ASP A 1 96 ? 5.165 -14.469 6.178 1.00 73.31 96 ASP A N 1
ATOM 759 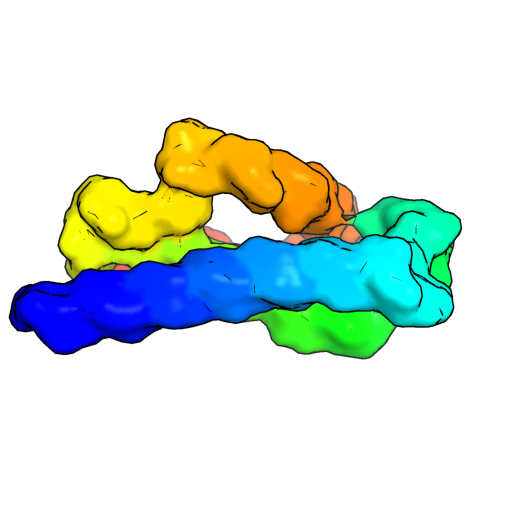C CA . ASP A 1 96 ? 3.815 -15.025 6.202 1.00 73.31 96 ASP A CA 1
ATOM 760 C C . ASP A 1 96 ? 2.937 -14.335 7.256 1.00 73.31 96 ASP A C 1
ATOM 762 O O . ASP A 1 96 ? 3.408 -13.876 8.302 1.00 73.31 96 ASP A O 1
ATOM 766 N N . ASN A 1 97 ? 1.628 -14.30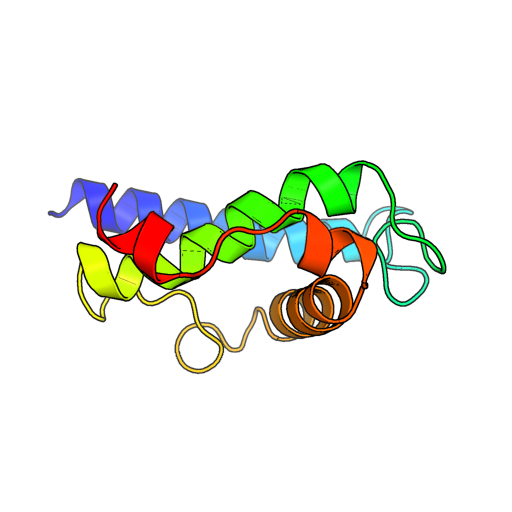6 6.993 1.00 67.31 97 ASN A N 1
ATOM 767 C CA . ASN A 1 97 ? 0.643 -13.616 7.828 1.00 67.31 97 ASN A CA 1
ATOM 768 C C . ASN A 1 97 ? 0.645 -14.059 9.297 1.00 67.31 97 ASN A C 1
ATOM 770 O O . ASN A 1 97 ? 0.381 -13.229 10.168 1.00 67.31 97 ASN A O 1
ATOM 774 N N . HIS A 1 98 ? 0.945 -15.331 9.595 1.00 64.38 98 HIS A N 1
ATOM 775 C CA . HIS A 1 98 ? 0.970 -15.822 10.979 1.00 64.38 98 HIS A CA 1
ATOM 776 C C . HIS A 1 98 ? 2.025 -15.104 11.820 1.00 64.38 98 HIS A C 1
ATOM 778 O O . HIS A 1 98 ? 1.761 -14.781 12.973 1.00 64.38 98 HIS A O 1
ATOM 784 N N . TYR A 1 99 ? 3.158 -14.727 11.224 1.00 64.44 99 TYR A N 1
ATOM 785 C CA . TYR A 1 99 ? 4.174 -13.950 11.926 1.00 64.44 99 TYR A CA 1
ATOM 786 C C . TYR A 1 99 ? 3.757 -12.506 12.212 1.00 64.44 99 TYR A C 1
ATOM 788 O O . TYR A 1 99 ? 4.356 -11.866 13.071 1.00 64.44 99 TYR A O 1
ATOM 796 N N . TYR A 1 100 ? 2.768 -11.965 11.496 1.00 68.50 100 TYR A N 1
ATOM 797 C CA . TYR A 1 100 ? 2.235 -10.638 11.800 1.00 68.50 100 TYR A CA 1
ATOM 798 C C . TYR A 1 100 ? 1.112 -10.678 12.829 1.00 68.50 100 TYR A C 1
ATOM 800 O O . TYR A 1 100 ? 0.908 -9.669 13.489 1.00 68.50 100 TYR A O 1
ATOM 808 N N . ILE A 1 101 ? 0.391 -11.800 12.943 1.00 71.38 101 ILE A N 1
ATOM 809 C CA . ILE A 1 101 ? -0.749 -11.968 13.854 1.00 71.38 101 ILE A CA 1
ATOM 810 C C . ILE A 1 101 ? -0.292 -12.252 15.299 1.00 71.38 101 ILE A C 1
ATOM 812 O O . ILE A 1 101 ? -0.948 -11.819 16.249 1.00 71.38 101 ILE A O 1
ATOM 816 N N . GLU A 1 102 ? 0.838 -12.943 15.457 1.00 62.41 102 GLU A N 1
ATOM 817 C CA . GLU A 1 102 ? 1.386 -13.392 16.748 1.00 62.41 102 GLU A CA 1
ATOM 818 C C . GLU A 1 102 ? 2.485 -12.477 17.331 1.00 62.41 102 GLU A C 1
ATOM 820 O O . GLU A 1 102 ? 3.049 -12.801 18.377 1.00 62.41 102 GLU A O 1
ATOM 825 N N . ALA A 1 103 ? 2.806 -11.363 16.662 1.00 53.56 103 ALA A N 1
ATOM 826 C CA . ALA A 1 103 ? 3.854 -10.416 17.066 1.00 53.56 103 ALA A CA 1
ATOM 827 C C . ALA A 1 103 ? 3.410 -9.394 18.126 1.00 53.56 103 ALA A C 1
ATOM 829 O O . ALA A 1 103 ? 2.228 -8.977 18.117 1.00 53.56 103 ALA A O 1
#

Sequence (103 aa):
MRGDKAEFDKMVAGAKKFISEVHLVPLRMRGPFFNGSAMSIVDIAAYPWILRSFLLGYYKGPAFAFDRSSLPKLAELFEWYDRMSAVDAVKATIMDNHYYIEA

Secondary structure (DSSP, 8-state):
-HHHHHHHHHHHHHHHHHHHHH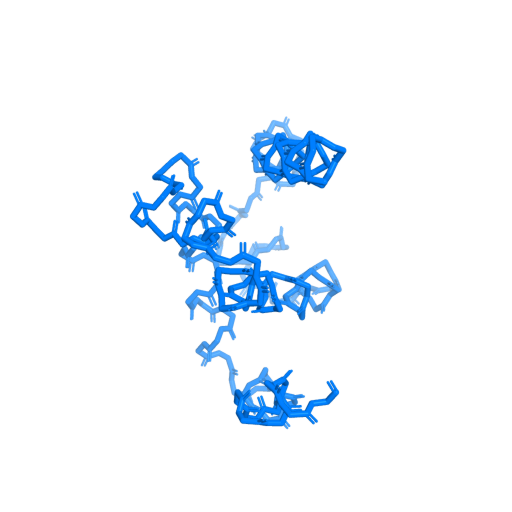HHSTTS--SSBTTBSS--HHHHHHHHHHHHHTTHHHHH-GGG--STTT-GGGHHHHHHHHHHHH-HHHHTTPPPHHHHH--

Organism: Perkinsus marinus (strain ATCC 50983 / TXsc) (NCBI:txid423536)